Protein AF-A0A183IV86-F1 (afdb_monomer_lite)

Radius of gyration: 18.19 Å; chains: 1; bounding box: 65×32×32 Å

Sequence (117 aa):
MEEVFSTLQLSFAEAQTLAQDWECWKEPLIEEYSIAAQVWKLSSSDMCELARNSVLQSGFPSSMKVHWLGPNYVEEGVCGNDMSRTNLPNVRVSYRYETLIDEYCMIFRTLMKKSWP

Organism: NCBI:txid241478

Foldseek 3Di:
DLCQQVVLVVCPVCVVPCPPDCPQVPPVVSVVLVVVCVVVVDDSLRSLVVVLVCLVPDPDDPVVNCVQANPQCVDAQLSNGDCVRSVHDSVNSNVVRVVVVVVVVVVVVVVVVVPDD

Structure (mmCIF, N/CA/C/O backbone):
data_AF-A0A183IV86-F1
#
_entry.id   AF-A0A183IV86-F1
#
loop_
_atom_site.group_PDB
_atom_site.id
_atom_site.type_symbol
_atom_site.label_atom_id
_atom_site.label_alt_id
_atom_site.label_comp_id
_atom_site.label_asym_id
_atom_site.label_entity_id
_atom_site.label_seq_id
_atom_site.pdbx_PDB_ins_code
_atom_site.Cartn_x
_atom_site.Cartn_y
_atom_site.Cartn_z
_atom_site.occupancy
_atom_site.B_iso_or_equiv
_atom_site.auth_seq_id
_atom_site.auth_comp_id
_atom_site.auth_asym_id
_atom_site.auth_atom_id
_atom_site.pdbx_PDB_model_num
ATOM 1 N N . MET A 1 1 ? 12.641 -1.885 -11.392 1.00 46.84 1 MET A N 1
ATOM 2 C CA . MET A 1 1 ? 11.381 -2.042 -10.614 1.00 46.84 1 MET A CA 1
ATOM 3 C C . MET A 1 1 ? 11.113 -3.497 -10.256 1.00 46.84 1 MET A C 1
ATOM 5 O O . MET A 1 1 ? 10.957 -3.755 -9.077 1.00 46.84 1 MET A O 1
ATOM 9 N N . GLU A 1 2 ? 11.149 -4.445 -11.202 1.00 38.75 2 GLU A N 1
ATOM 10 C CA . GLU A 1 2 ? 11.251 -5.883 -10.859 1.00 38.75 2 GLU A CA 1
ATOM 11 C C . GLU A 1 2 ? 12.451 -6.154 -9.942 1.00 38.75 2 GLU A C 1
ATOM 13 O O . GLU A 1 2 ? 12.303 -6.814 -8.920 1.00 38.75 2 GLU A O 1
ATOM 18 N N . GLU A 1 3 ? 13.595 -5.519 -10.218 1.00 41.44 3 GLU A N 1
ATOM 19 C CA . GLU A 1 3 ? 14.742 -5.520 -9.306 1.00 41.44 3 GLU A CA 1
ATOM 20 C C . GLU A 1 3 ? 14.456 -4.802 -7.983 1.00 41.44 3 GLU A C 1
ATOM 22 O O . GLU A 1 3 ? 14.893 -5.276 -6.958 1.00 41.44 3 GLU A O 1
ATOM 27 N N . VAL A 1 4 ? 13.637 -3.747 -7.921 1.00 52.00 4 VAL A N 1
ATOM 28 C CA . VAL A 1 4 ? 13.272 -3.110 -6.635 1.00 52.00 4 VAL A CA 1
ATOM 29 C C . VAL A 1 4 ? 12.439 -4.069 -5.778 1.00 52.00 4 VAL A C 1
ATOM 31 O O . VAL A 1 4 ? 12.695 -4.204 -4.586 1.00 52.00 4 VAL A O 1
ATOM 34 N N . PHE A 1 5 ? 11.491 -4.791 -6.383 1.00 50.50 5 PHE A N 1
ATOM 35 C CA . PHE A 1 5 ? 10.693 -5.808 -5.695 1.00 50.50 5 PHE A CA 1
ATOM 36 C C . PHE A 1 5 ? 11.530 -7.032 -5.281 1.00 50.50 5 PHE A C 1
ATOM 38 O O . PHE A 1 5 ? 11.333 -7.536 -4.178 1.00 50.50 5 PHE A O 1
ATOM 45 N N . SER A 1 6 ? 12.497 -7.469 -6.101 1.00 43.56 6 SER A N 1
ATOM 46 C CA . SER A 1 6 ? 13.368 -8.613 -5.777 1.00 43.56 6 SER A CA 1
ATOM 47 C C . SER A 1 6 ? 14.517 -8.261 -4.814 1.00 43.56 6 SER A C 1
ATOM 49 O O . SER A 1 6 ? 14.828 -9.024 -3.902 1.00 43.56 6 SER A O 1
ATOM 51 N N . THR A 1 7 ? 15.110 -7.072 -4.945 1.00 46.81 7 THR A N 1
ATOM 52 C CA . THR A 1 7 ? 16.243 -6.589 -4.139 1.00 46.81 7 THR A CA 1
ATOM 53 C C . THR A 1 7 ? 15.778 -6.154 -2.750 1.00 46.81 7 THR A C 1
ATOM 55 O O . THR A 1 7 ? 16.440 -6.485 -1.771 1.00 46.81 7 THR A O 1
ATOM 58 N N . LEU A 1 8 ? 14.582 -5.557 -2.611 1.00 49.53 8 LEU A N 1
ATOM 59 C CA . LEU A 1 8 ? 13.977 -5.303 -1.290 1.00 49.53 8 LEU A CA 1
ATOM 60 C C . LEU A 1 8 ? 13.656 -6.597 -0.515 1.00 49.53 8 LEU A C 1
ATOM 62 O O . LEU A 1 8 ? 13.533 -6.550 0.710 1.00 49.53 8 LEU A O 1
ATOM 66 N N . GLN A 1 9 ? 13.533 -7.747 -1.193 1.00 47.31 9 GLN A N 1
ATOM 67 C CA . GLN A 1 9 ? 13.382 -9.058 -0.549 1.00 47.31 9 GLN A CA 1
ATOM 68 C C . GLN A 1 9 ? 14.719 -9.720 -0.180 1.00 47.31 9 GLN A C 1
ATOM 70 O O . GLN A 1 9 ? 14.757 -10.468 0.795 1.00 47.31 9 GLN A O 1
ATOM 75 N N . LEU A 1 10 ? 15.807 -9.449 -0.908 1.00 43.09 10 LEU A N 1
ATOM 76 C CA . LEU A 1 10 ? 17.119 -10.065 -0.658 1.00 43.09 10 LEU A CA 1
ATOM 77 C C . LEU A 1 10 ? 17.994 -9.285 0.339 1.00 43.09 10 LE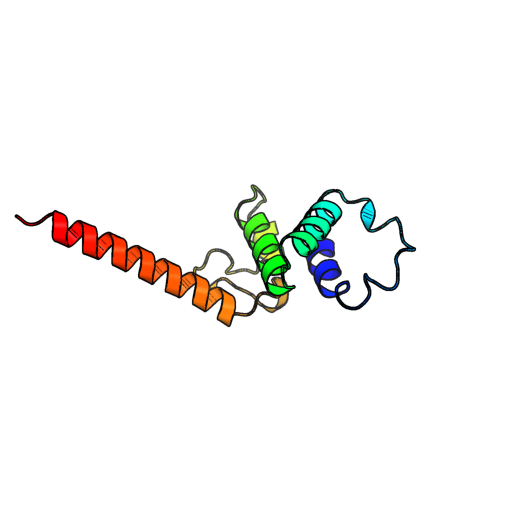U A C 1
ATOM 79 O O . LEU A 1 10 ? 18.826 -9.884 1.012 1.00 43.09 10 LEU A O 1
ATOM 83 N N . SER A 1 11 ? 17.792 -7.978 0.529 1.00 46.72 11 SER A N 1
ATOM 84 C CA . SER A 1 11 ? 18.791 -7.133 1.202 1.00 46.72 11 SER A CA 1
ATOM 85 C C . SER A 1 11 ? 18.404 -6.565 2.575 1.00 46.72 11 SER A C 1
ATOM 87 O O . SER A 1 11 ? 18.855 -5.476 2.912 1.00 46.72 11 SER A O 1
ATOM 89 N N . PHE A 1 12 ? 17.610 -7.243 3.411 1.00 43.97 12 PHE A N 1
ATOM 90 C CA . PHE A 1 12 ? 17.468 -6.804 4.820 1.00 43.97 12 PHE A CA 1
ATOM 91 C C . PHE A 1 12 ? 18.283 -7.632 5.820 1.00 43.97 12 PHE A C 1
ATOM 93 O O . PHE A 1 12 ? 18.647 -7.110 6.870 1.00 43.97 12 PHE A O 1
ATOM 100 N N . ALA A 1 13 ? 18.642 -8.876 5.487 1.00 40.12 13 ALA A N 1
ATOM 101 C CA . ALA A 1 13 ? 19.550 -9.679 6.312 1.00 40.12 13 ALA A CA 1
ATOM 102 C C . ALA A 1 13 ? 21.037 -9.445 5.974 1.00 40.12 13 ALA A C 1
ATOM 104 O O . ALA A 1 13 ? 21.885 -9.599 6.846 1.00 40.12 13 ALA A O 1
ATOM 105 N N . GLU A 1 14 ? 21.358 -9.031 4.741 1.00 39.62 14 GLU A N 1
ATOM 106 C CA . GLU A 1 14 ? 22.746 -8.951 4.248 1.00 39.62 14 GLU A CA 1
ATOM 107 C C . GLU A 1 14 ? 23.260 -7.514 4.023 1.00 39.62 14 GLU A C 1
ATOM 109 O O . GLU A 1 14 ? 24.470 -7.296 3.937 1.00 39.62 14 GLU A O 1
ATOM 114 N N . ALA A 1 15 ? 22.386 -6.496 4.003 1.00 44.78 15 ALA A N 1
ATOM 115 C CA . ALA A 1 15 ? 22.789 -5.113 3.697 1.00 44.78 15 ALA A CA 1
ATOM 116 C C . ALA A 1 15 ? 23.649 -4.432 4.776 1.00 44.78 15 ALA A C 1
ATOM 118 O O . ALA A 1 15 ? 24.228 -3.380 4.520 1.00 44.78 15 ALA A O 1
ATOM 119 N N . GLN A 1 16 ? 23.781 -5.019 5.969 1.00 46.22 16 GLN A N 1
ATOM 120 C CA . GLN A 1 16 ? 24.751 -4.543 6.962 1.00 46.22 16 GLN A CA 1
ATOM 121 C C . GLN A 1 16 ? 26.153 -5.141 6.767 1.00 46.22 16 GLN A C 1
ATOM 123 O O . GLN A 1 16 ? 27.107 -4.624 7.343 1.00 46.22 16 GLN A O 1
ATOM 128 N N . THR A 1 17 ? 26.307 -6.201 5.967 1.00 42.41 17 THR A N 1
ATOM 129 C CA . THR A 1 17 ? 27.569 -6.958 5.869 1.00 42.41 17 THR A CA 1
ATOM 130 C C . THR A 1 17 ? 28.305 -6.761 4.540 1.00 42.41 17 THR A C 1
ATOM 132 O O . THR A 1 17 ? 29.498 -7.041 4.473 1.00 42.41 17 THR A O 1
ATOM 135 N N . LEU A 1 18 ? 27.653 -6.221 3.504 1.00 43.03 18 LEU A N 1
ATOM 136 C CA . LEU A 1 18 ? 28.244 -6.019 2.172 1.00 43.03 18 LEU A CA 1
ATOM 137 C C . LEU A 1 18 ? 28.157 -4.560 1.697 1.00 43.03 18 LEU A C 1
ATOM 139 O O . LEU A 1 18 ? 27.623 -4.252 0.637 1.00 43.03 18 LEU A O 1
ATOM 143 N N . ALA A 1 19 ? 28.759 -3.644 2.454 1.00 46.50 19 ALA A N 1
ATOM 144 C CA . ALA A 1 19 ? 28.954 -2.249 2.044 1.00 46.50 19 ALA A CA 1
ATOM 145 C C . ALA A 1 19 ? 29.995 -2.058 0.906 1.00 46.50 19 ALA A C 1
ATOM 147 O O . ALA A 1 19 ? 30.585 -0.986 0.798 1.00 46.50 19 ALA A O 1
ATOM 148 N N . GLN A 1 20 ? 30.258 -3.078 0.076 1.00 42.78 20 GLN A N 1
ATOM 149 C CA . GLN A 1 20 ? 31.354 -3.076 -0.906 1.00 42.78 20 GLN A CA 1
ATOM 150 C C . GLN A 1 20 ? 30.891 -2.983 -2.376 1.00 42.78 20 GLN A C 1
ATOM 152 O O . GLN A 1 20 ? 31.726 -2.726 -3.240 1.00 42.78 20 GLN A O 1
ATOM 157 N N . ASP A 1 21 ? 29.590 -3.093 -2.675 1.00 41.53 21 ASP A N 1
ATOM 158 C CA . ASP A 1 21 ? 29.083 -3.004 -4.054 1.00 41.53 21 ASP A CA 1
ATOM 159 C C . ASP A 1 21 ? 28.339 -1.682 -4.309 1.00 41.53 21 ASP A C 1
ATOM 161 O O . ASP A 1 21 ? 27.137 -1.530 -4.098 1.00 41.53 21 ASP A O 1
ATOM 165 N N . TRP A 1 22 ? 29.093 -0.693 -4.795 1.00 42.88 22 TRP A N 1
ATOM 166 C CA . TRP A 1 22 ? 28.651 0.659 -5.172 1.00 42.88 22 TRP A CA 1
ATOM 167 C C . TRP A 1 22 ? 27.693 0.717 -6.380 1.00 42.88 22 TRP A C 1
ATOM 169 O O . TRP A 1 22 ? 27.246 1.798 -6.754 1.00 42.88 22 TRP A O 1
ATOM 179 N N . GLU A 1 23 ? 27.387 -0.415 -7.020 1.00 51.19 23 GLU A N 1
ATOM 180 C CA . GLU A 1 23 ? 26.503 -0.473 -8.193 1.00 51.19 23 GLU A CA 1
ATOM 181 C C . GLU A 1 23 ? 25.015 -0.538 -7.821 1.00 51.19 23 GLU A C 1
ATOM 183 O O . GLU A 1 23 ? 24.201 0.038 -8.536 1.00 51.19 23 GLU A O 1
ATOM 188 N N . CYS A 1 24 ? 24.669 -1.107 -6.658 1.00 45.06 24 CYS A N 1
ATOM 189 C CA . CYS A 1 24 ? 23.300 -1.108 -6.114 1.00 45.06 24 CYS A CA 1
ATOM 190 C C . CYS A 1 24 ? 22.821 0.309 -5.723 1.00 45.06 24 CYS A C 1
ATOM 192 O O . CYS A 1 24 ? 21.648 0.647 -5.853 1.00 45.06 24 CYS A O 1
ATOM 194 N N . TRP A 1 25 ? 23.752 1.182 -5.326 1.00 44.66 25 TRP A N 1
ATOM 195 C CA . TRP A 1 25 ? 23.493 2.567 -4.909 1.00 44.66 25 TRP A CA 1
ATOM 196 C C . TRP A 1 25 ? 23.368 3.562 -6.077 1.00 44.66 25 TRP A C 1
ATOM 198 O O . TRP A 1 25 ? 23.226 4.759 -5.850 1.00 44.66 25 TRP A O 1
ATOM 208 N N . LYS A 1 26 ? 23.447 3.104 -7.335 1.00 51.34 26 LYS A N 1
ATOM 209 C CA . LYS A 1 26 ? 23.355 3.984 -8.517 1.00 51.34 26 LYS A CA 1
ATOM 210 C C . LYS A 1 26 ? 21.929 4.280 -8.961 1.00 51.34 26 LYS A C 1
ATOM 212 O O . LYS A 1 26 ? 21.734 5.156 -9.803 1.00 51.34 26 LYS A O 1
ATOM 217 N N . GLU A 1 27 ? 20.942 3.568 -8.431 1.00 67.69 27 GLU A N 1
ATOM 218 C CA . GLU A 1 27 ? 19.543 3.850 -8.722 1.00 67.69 27 GLU A CA 1
ATOM 219 C C . GLU A 1 27 ? 18.987 4.807 -7.659 1.00 67.69 27 GLU A C 1
ATOM 221 O O . GLU A 1 27 ? 18.757 4.377 -6.527 1.00 67.69 27 GLU A O 1
ATOM 226 N N . PRO A 1 28 ? 18.732 6.090 -7.991 1.00 70.25 28 PRO A N 1
ATOM 227 C CA . PRO A 1 28 ? 18.331 7.099 -7.002 1.00 70.25 28 PRO A CA 1
ATOM 228 C C . PRO A 1 28 ? 17.061 6.705 -6.231 1.00 70.25 28 PRO A C 1
ATOM 230 O O . PRO A 1 28 ? 16.909 7.020 -5.057 1.00 70.25 28 PRO A O 1
ATOM 233 N N . LEU A 1 29 ? 16.176 5.930 -6.864 1.00 69.38 29 LEU A N 1
ATOM 234 C CA . LEU A 1 29 ? 14.980 5.378 -6.228 1.00 69.38 29 LEU A CA 1
ATOM 235 C C . LEU A 1 29 ? 15.300 4.363 -5.120 1.00 69.38 29 LEU A C 1
ATOM 237 O O . LEU A 1 29 ? 14.620 4.343 -4.101 1.00 69.38 29 LEU A O 1
ATOM 241 N N . ILE A 1 30 ? 16.314 3.513 -5.286 1.00 75.75 30 ILE A N 1
ATOM 242 C CA . ILE A 1 30 ? 16.675 2.516 -4.267 1.00 75.75 30 ILE A CA 1
ATOM 243 C C . ILE A 1 30 ? 17.296 3.207 -3.046 1.00 75.75 30 ILE A C 1
ATOM 245 O O . ILE A 1 30 ? 17.012 2.825 -1.907 1.00 75.75 30 ILE A O 1
ATOM 249 N N . GLU A 1 31 ? 18.086 4.257 -3.270 1.00 78.69 31 GLU A N 1
ATOM 250 C CA . GLU A 1 31 ? 18.686 5.066 -2.207 1.00 78.69 31 GLU A CA 1
ATOM 251 C C . GLU A 1 31 ? 17.616 5.755 -1.343 1.00 78.69 31 GLU A C 1
ATOM 253 O O . GLU A 1 31 ? 17.623 5.610 -0.118 1.00 78.69 31 GLU A O 1
ATOM 258 N N . GLU A 1 32 ? 16.643 6.426 -1.966 1.00 78.56 32 GLU A N 1
ATOM 259 C CA . GLU A 1 32 ? 15.555 7.111 -1.256 1.00 78.56 32 GLU A CA 1
ATOM 260 C C . GLU A 1 32 ? 14.744 6.148 -0.377 1.00 78.56 32 GLU A C 1
ATOM 262 O O . GLU A 1 32 ? 14.478 6.436 0.794 1.00 78.56 32 GLU A O 1
ATOM 267 N N . TYR A 1 33 ? 14.393 4.975 -0.914 1.00 76.88 33 TYR A N 1
ATOM 268 C CA . TYR A 1 33 ? 13.654 3.945 -0.180 1.00 76.88 33 TYR A CA 1
ATOM 269 C C . TYR A 1 33 ? 14.483 3.360 0.972 1.00 76.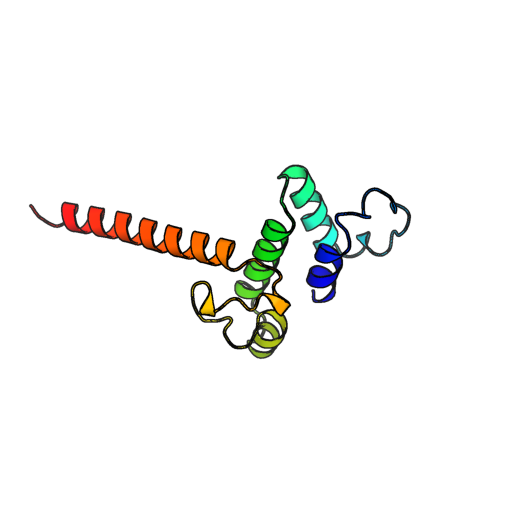88 33 TYR A C 1
ATOM 271 O O . TYR A 1 33 ? 13.944 3.097 2.049 1.00 76.88 33 TYR A O 1
ATOM 279 N N . SER A 1 34 ? 15.795 3.208 0.791 1.00 76.75 34 SER A N 1
ATOM 280 C CA . SER A 1 34 ? 16.698 2.713 1.836 1.00 76.75 34 SER A CA 1
ATOM 281 C C . SER A 1 34 ? 16.825 3.701 2.999 1.00 76.75 34 SER A C 1
ATOM 283 O O . SER A 1 34 ? 16.731 3.304 4.163 1.00 76.75 34 SER A O 1
ATOM 285 N N . ILE A 1 35 ? 16.958 4.998 2.703 1.00 81.75 35 ILE A N 1
ATOM 286 C CA . ILE A 1 35 ? 16.989 6.061 3.719 1.00 81.75 35 ILE A CA 1
ATOM 287 C C . ILE A 1 35 ? 15.645 6.129 4.453 1.00 81.75 35 ILE A C 1
ATOM 289 O O . ILE A 1 35 ? 15.609 6.133 5.685 1.00 81.75 35 ILE A O 1
ATOM 293 N N . ALA A 1 36 ? 14.532 6.125 3.716 1.00 79.81 36 ALA A N 1
ATOM 294 C CA . ALA A 1 36 ? 13.182 6.128 4.275 1.00 79.81 36 ALA A CA 1
ATOM 295 C C . ALA A 1 36 ? 12.951 4.953 5.237 1.00 79.81 36 ALA A C 1
ATOM 297 O O . ALA A 1 36 ? 12.434 5.142 6.342 1.00 79.81 36 ALA A O 1
ATOM 298 N N . ALA A 1 37 ? 13.379 3.749 4.850 1.00 84.06 37 ALA A N 1
ATOM 299 C CA . ALA A 1 37 ? 13.238 2.562 5.680 1.00 84.06 37 ALA A CA 1
ATOM 300 C C . ALA A 1 37 ? 13.994 2.688 7.005 1.00 84.06 37 ALA A C 1
ATOM 302 O O . ALA A 1 37 ? 13.454 2.341 8.057 1.00 84.06 37 ALA A O 1
ATOM 303 N N . GLN A 1 38 ? 15.213 3.229 6.974 1.00 80.50 38 GLN A N 1
ATOM 304 C CA . GLN A 1 38 ? 16.031 3.427 8.171 1.00 80.50 38 GLN A CA 1
ATOM 305 C C . GLN A 1 38 ? 15.456 4.508 9.089 1.00 80.50 38 GLN A C 1
ATOM 307 O O . GLN A 1 38 ? 15.351 4.304 10.300 1.00 80.50 38 GLN A O 1
ATOM 312 N N . VAL A 1 39 ? 15.049 5.644 8.521 1.00 88.69 39 VAL A N 1
ATOM 313 C CA . VAL A 1 39 ? 14.540 6.792 9.281 1.00 88.69 39 VAL A CA 1
ATOM 314 C C . VAL A 1 39 ? 13.195 6.472 9.936 1.00 88.69 39 VAL A C 1
ATOM 316 O O . VAL A 1 39 ? 12.998 6.775 11.114 1.00 88.69 39 VAL A O 1
ATOM 319 N N . TRP A 1 40 ? 12.280 5.829 9.206 1.00 85.62 40 TRP A N 1
ATOM 320 C CA . TRP A 1 40 ? 10.927 5.526 9.690 1.00 85.62 40 TRP A CA 1
ATOM 321 C C . TRP A 1 40 ? 10.760 4.114 10.248 1.00 85.62 40 TRP A C 1
ATOM 323 O O . TRP A 1 40 ? 9.660 3.757 10.665 1.00 85.62 40 TRP A O 1
ATOM 333 N N . LYS A 1 41 ? 11.846 3.333 10.319 1.00 86.88 41 LYS A N 1
ATOM 334 C CA . LYS A 1 41 ? 11.854 1.949 10.820 1.00 86.88 41 LYS A CA 1
ATOM 335 C C . LYS A 1 41 ? 10.828 1.073 10.096 1.00 86.88 41 LYS A C 1
ATOM 337 O O . LYS A 1 41 ? 10.085 0.321 10.727 1.00 86.88 41 LYS A O 1
ATOM 342 N N . LEU A 1 42 ? 10.773 1.207 8.773 1.00 82.94 42 LEU A N 1
ATOM 343 C CA . LEU A 1 42 ? 9.832 0.469 7.938 1.00 82.94 42 LEU A CA 1
ATOM 344 C C . LEU A 1 42 ? 10.241 -1.003 7.860 1.00 82.94 42 LEU A C 1
ATOM 346 O O . LEU A 1 42 ? 11.409 -1.334 7.658 1.00 82.94 42 LEU A O 1
ATOM 350 N N . SER A 1 43 ? 9.262 -1.888 8.000 1.00 86.81 43 SER A N 1
ATOM 351 C CA . SER A 1 43 ? 9.426 -3.317 7.759 1.00 86.81 43 SER A CA 1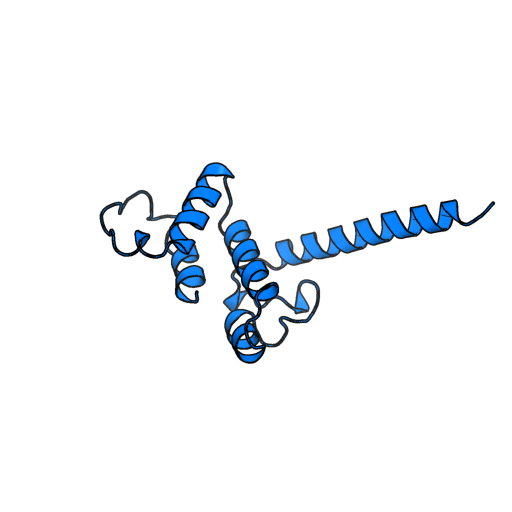
ATOM 352 C C . SER A 1 43 ? 9.420 -3.638 6.262 1.00 86.81 43 SER A C 1
ATOM 354 O O . SER A 1 43 ? 8.971 -2.847 5.432 1.00 86.81 43 SER A O 1
ATOM 356 N N . SER A 1 44 ? 9.832 -4.853 5.901 1.00 81.38 44 SER A N 1
ATOM 357 C CA . SER A 1 44 ? 9.748 -5.341 4.517 1.00 81.38 44 SER A CA 1
ATOM 358 C C . SER A 1 44 ? 8.320 -5.296 3.959 1.00 81.38 44 SER A C 1
ATOM 360 O O . SER A 1 44 ? 8.120 -4.946 2.799 1.00 81.38 44 SER A O 1
ATOM 362 N N . SER A 1 45 ? 7.312 -5.573 4.793 1.00 87.94 45 SER A N 1
ATOM 363 C CA . SER A 1 45 ? 5.899 -5.473 4.407 1.00 87.94 45 SER A CA 1
ATOM 364 C C . SER A 1 45 ? 5.452 -4.029 4.167 1.00 87.94 45 SER A C 1
ATOM 366 O O . SER A 1 45 ? 4.602 -3.798 3.307 1.00 87.94 45 SER A O 1
ATOM 368 N N . ASP A 1 46 ? 6.008 -3.060 4.901 1.00 89.19 46 ASP A N 1
ATOM 369 C CA . ASP A 1 46 ? 5.746 -1.631 4.682 1.00 89.19 46 ASP A CA 1
ATOM 370 C C . ASP A 1 46 ? 6.347 -1.175 3.350 1.00 89.19 46 ASP A C 1
ATOM 372 O O . ASP A 1 46 ? 5.673 -0.520 2.556 1.00 89.19 46 ASP A O 1
ATOM 376 N N . MET A 1 47 ? 7.576 -1.606 3.063 1.00 87.06 47 MET A N 1
ATOM 377 C CA . MET A 1 47 ? 8.264 -1.310 1.805 1.00 87.06 47 MET A CA 1
ATOM 378 C C . MET A 1 47 ? 7.542 -1.910 0.593 1.00 87.06 47 MET A C 1
ATOM 380 O O . MET A 1 47 ? 7.359 -1.227 -0.413 1.00 87.06 47 MET A O 1
ATOM 384 N N . CYS A 1 48 ? 7.064 -3.152 0.702 1.00 88.56 48 CYS A N 1
ATOM 385 C CA . CYS A 1 48 ? 6.288 -3.807 -0.355 1.00 88.56 48 CYS A CA 1
ATOM 386 C C . CYS A 1 48 ? 4.947 -3.099 -0.613 1.00 88.56 48 CYS A C 1
ATOM 388 O O . CYS A 1 48 ? 4.543 -2.932 -1.764 1.00 88.56 48 CYS A O 1
ATOM 390 N N . GLU A 1 49 ? 4.263 -2.634 0.438 1.00 91.00 49 GLU A N 1
ATOM 391 C CA . GLU A 1 49 ? 3.032 -1.843 0.291 1.00 91.00 49 GLU A CA 1
ATOM 392 C C . GLU A 1 49 ? 3.296 -0.498 -0.385 1.00 91.00 49 GLU A C 1
ATOM 394 O O . GLU A 1 49 ? 2.557 -0.124 -1.297 1.00 91.00 49 GLU A O 1
ATOM 399 N N . LEU A 1 50 ? 4.354 0.210 0.019 1.00 88.81 50 LEU A N 1
ATOM 400 C CA . LEU A 1 50 ? 4.749 1.474 -0.605 1.00 88.81 50 LEU A CA 1
ATOM 401 C C . LEU A 1 50 ? 5.060 1.282 -2.090 1.00 88.81 50 LEU A C 1
ATOM 403 O O . LEU A 1 50 ? 4.530 2.012 -2.927 1.00 88.81 50 LEU A O 1
ATOM 407 N N . ALA A 1 51 ? 5.849 0.265 -2.434 1.00 88.19 51 ALA A N 1
ATOM 408 C CA . ALA A 1 51 ? 6.179 -0.046 -3.820 1.00 88.19 51 ALA A CA 1
ATOM 409 C C . ALA A 1 51 ? 4.926 -0.412 -4.642 1.00 88.19 51 ALA A C 1
ATOM 411 O O . ALA A 1 51 ? 4.731 0.117 -5.740 1.00 88.19 51 ALA A O 1
ATOM 412 N N . ARG A 1 52 ? 4.022 -1.240 -4.095 1.00 90.31 52 ARG A N 1
ATOM 413 C CA . 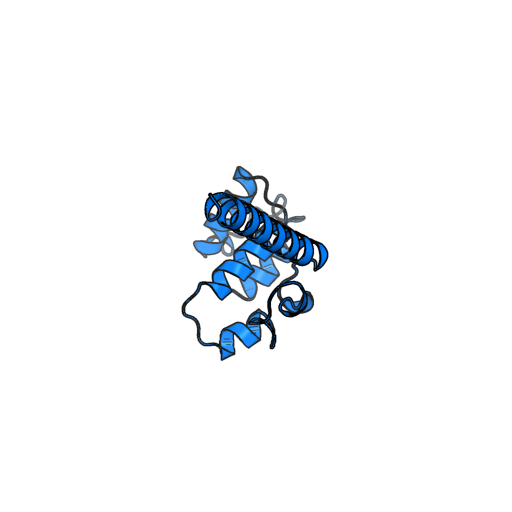ARG A 1 52 ? 2.730 -1.571 -4.726 1.00 90.31 52 ARG A CA 1
ATOM 414 C C . ARG A 1 52 ? 1.900 -0.316 -5.001 1.00 90.31 52 ARG A C 1
ATOM 416 O O . ARG A 1 52 ? 1.388 -0.147 -6.107 1.00 90.31 52 ARG A O 1
ATOM 423 N N . ASN A 1 53 ? 1.775 0.570 -4.017 1.00 91.25 53 ASN A N 1
ATOM 424 C CA . ASN A 1 53 ? 0.981 1.791 -4.143 1.00 91.25 53 ASN A CA 1
ATOM 425 C C . ASN A 1 53 ? 1.590 2.773 -5.151 1.00 91.25 53 ASN A C 1
ATOM 427 O O . ASN A 1 53 ? 0.849 3.386 -5.918 1.00 91.25 53 ASN A O 1
ATOM 431 N N . SER A 1 54 ? 2.919 2.855 -5.228 1.00 90.12 54 SER A N 1
ATOM 432 C CA . SER A 1 54 ? 3.619 3.638 -6.251 1.00 90.12 54 SER A CA 1
ATOM 433 C C . SER A 1 54 ? 3.288 3.155 -7.666 1.00 90.12 54 SER A C 1
ATOM 435 O O . SER A 1 54 ? 2.978 3.964 -8.541 1.00 90.12 54 SER A O 1
ATOM 437 N N . VAL A 1 55 ? 3.256 1.836 -7.899 1.00 88.81 55 VAL A N 1
ATOM 438 C CA . VAL A 1 55 ? 2.825 1.269 -9.190 1.00 88.81 55 VAL A CA 1
ATOM 439 C C . VAL A 1 55 ? 1.357 1.589 -9.473 1.00 88.81 55 VAL A C 1
ATOM 441 O O . VAL A 1 55 ? 1.020 1.975 -10.594 1.00 88.81 55 VAL A O 1
ATOM 444 N N . LEU A 1 56 ? 0.475 1.483 -8.478 1.00 89.19 56 LEU A N 1
ATOM 445 C CA . LEU A 1 56 ? -0.944 1.805 -8.651 1.00 89.19 56 LEU A CA 1
ATOM 446 C C . LEU A 1 56 ? -1.163 3.271 -9.044 1.00 89.19 56 LEU A C 1
ATOM 448 O O . LEU A 1 56 ? -1.884 3.524 -10.011 1.00 89.19 56 LEU A O 1
ATOM 452 N N . GLN A 1 57 ? -0.498 4.205 -8.361 1.00 91.06 57 GLN A N 1
ATOM 453 C CA . GLN A 1 57 ? -0.616 5.653 -8.586 1.00 91.06 57 GLN A CA 1
ATOM 454 C C . GLN A 1 57 ? 0.100 6.144 -9.850 1.00 91.06 57 GLN A C 1
ATOM 456 O O . GLN A 1 57 ? -0.212 7.217 -10.363 1.00 91.06 57 GLN A O 1
ATOM 461 N N . SER A 1 58 ? 1.050 5.371 -10.371 1.00 89.38 58 SER A N 1
ATOM 462 C CA . SER A 1 58 ? 1.779 5.723 -11.589 1.00 89.38 58 SER A CA 1
ATOM 463 C C . SER A 1 58 ? 0.883 5.812 -12.835 1.00 89.38 58 SER A C 1
ATOM 465 O O . SER A 1 58 ? -0.190 5.207 -12.916 1.00 89.38 58 SER A O 1
ATOM 467 N N . GLY A 1 59 ? 1.386 6.480 -13.873 1.00 91.12 59 GLY A N 1
ATOM 468 C CA . GLY A 1 59 ? 0.768 6.521 -15.203 1.00 91.12 59 GLY A CA 1
ATOM 469 C C . GLY A 1 59 ? 1.099 5.330 -16.115 1.00 91.12 59 GLY A C 1
ATOM 470 O O . GLY A 1 59 ? 0.912 5.450 -17.324 1.00 91.12 59 GLY A O 1
ATOM 471 N N . PHE A 1 60 ? 1.633 4.212 -15.599 1.00 88.25 60 PHE A N 1
ATOM 472 C CA . PHE A 1 60 ? 2.023 3.084 -16.457 1.00 88.25 60 PHE A CA 1
ATOM 473 C C . PHE A 1 60 ? 0.818 2.416 -17.144 1.00 88.25 60 PHE A C 1
ATOM 475 O O . PHE A 1 60 ? -0.269 2.356 -16.557 1.00 88.25 60 PHE A O 1
ATOM 482 N N . PRO A 1 61 ? 1.003 1.858 -18.358 1.00 92.81 61 PRO A N 1
ATOM 483 C CA . PRO A 1 61 ? -0.042 1.105 -19.042 1.00 92.81 61 PRO A CA 1
ATOM 484 C C . PRO A 1 61 ? -0.551 -0.073 -18.205 1.00 92.81 61 PRO A C 1
ATOM 486 O O . PRO A 1 61 ? 0.220 -0.736 -17.507 1.00 92.81 61 PRO A O 1
ATOM 489 N N . SER A 1 62 ? -1.839 -0.397 -18.336 1.00 91.19 62 SER A N 1
ATOM 490 C CA . SER A 1 62 ? -2.463 -1.500 -17.592 1.00 91.19 62 SER A CA 1
ATOM 491 C C . SER A 1 62 ? -1.771 -2.845 -17.811 1.00 91.19 62 SER A C 1
ATOM 493 O O . SER A 1 62 ? -1.659 -3.613 -16.866 1.00 91.19 62 SER A O 1
ATOM 495 N N . SER A 1 63 ? -1.241 -3.124 -19.007 1.00 91.06 63 SER A N 1
ATOM 496 C CA . SER A 1 63 ? -0.498 -4.365 -19.286 1.00 91.06 63 SER A CA 1
ATOM 497 C C . SER A 1 63 ? 0.719 -4.546 -18.375 1.00 91.06 63 SER A C 1
ATOM 499 O O . SER A 1 63 ? 0.983 -5.645 -17.896 1.00 91.06 63 SER A O 1
ATOM 501 N N . MET A 1 64 ? 1.425 -3.454 -18.087 1.00 88.06 64 MET A N 1
ATOM 502 C CA . MET A 1 64 ? 2.589 -3.440 -17.207 1.00 88.06 64 MET A CA 1
ATOM 503 C C . MET A 1 64 ? 2.177 -3.563 -15.735 1.00 88.06 64 MET A C 1
ATOM 505 O O . MET A 1 64 ? 2.790 -4.316 -14.983 1.00 88.06 64 MET A O 1
ATOM 509 N N . LYS A 1 65 ? 1.081 -2.904 -15.335 1.00 88.31 65 LYS A N 1
ATOM 510 C CA . LYS A 1 65 ? 0.517 -3.053 -13.984 1.00 88.31 65 LYS A CA 1
ATOM 511 C C . LYS A 1 65 ? 0.023 -4.477 -13.723 1.00 88.31 65 LYS A C 1
ATOM 513 O O . LYS A 1 65 ? 0.298 -5.009 -12.657 1.00 88.31 65 LYS A O 1
ATOM 518 N N . VAL A 1 66 ? -0.622 -5.119 -14.700 1.00 91.44 66 VAL A N 1
ATOM 519 C CA . VAL A 1 66 ? -1.019 -6.537 -14.623 1.00 91.44 66 VAL A CA 1
ATOM 520 C C . VAL A 1 66 ? 0.200 -7.435 -14.456 1.00 91.44 66 VAL A C 1
ATOM 522 O O . VAL A 1 66 ? 0.184 -8.357 -13.643 1.00 91.44 66 VAL A O 1
ATOM 525 N N . HIS A 1 67 ? 1.267 -7.162 -15.206 1.00 89.06 67 HIS A N 1
ATOM 526 C CA . HIS A 1 67 ? 2.503 -7.929 -15.105 1.00 89.06 67 HIS A CA 1
ATOM 527 C C . HIS A 1 67 ? 3.151 -7.807 -13.717 1.00 89.06 67 HIS A C 1
ATOM 529 O O . HIS A 1 67 ? 3.565 -8.813 -13.151 1.00 89.06 67 HIS A O 1
ATOM 535 N N . TRP A 1 68 ? 3.178 -6.622 -13.108 1.00 86.25 68 TRP A N 1
ATOM 536 C CA . TRP A 1 68 ? 3.808 -6.443 -11.792 1.00 86.25 68 TRP A CA 1
ATOM 537 C C . TRP A 1 68 ? 2.912 -6.773 -10.597 1.00 86.25 68 TRP A C 1
ATOM 539 O O . TRP A 1 68 ? 3.400 -7.290 -9.601 1.00 86.25 68 TRP A O 1
ATOM 549 N N . LEU A 1 69 ? 1.615 -6.473 -10.662 1.00 88.25 69 LEU A N 1
ATOM 550 C CA . LEU A 1 69 ? 0.696 -6.581 -9.520 1.00 88.25 69 LEU A CA 1
ATOM 551 C C . LEU A 1 69 ? -0.245 -7.785 -9.605 1.00 88.25 69 LEU A C 1
ATOM 553 O O . LEU A 1 69 ? -0.840 -8.167 -8.600 1.00 88.25 69 LEU A O 1
ATOM 557 N N . GLY A 1 70 ? -0.381 -8.375 -10.790 1.00 90.69 70 GLY A N 1
ATOM 558 C CA . GLY A 1 70 ? -1.310 -9.459 -11.075 1.00 90.69 70 GLY A CA 1
ATOM 559 C C . GLY A 1 70 ? -2.557 -9.001 -11.844 1.00 90.69 70 GLY A C 1
ATOM 560 O O . GLY A 1 70 ? -2.859 -7.809 -11.931 1.00 90.69 70 GLY A O 1
ATOM 561 N N . PRO A 1 71 ? -3.307 -9.953 -12.424 1.00 91.94 71 PRO A N 1
ATOM 562 C CA . PRO A 1 71 ? -4.455 -9.670 -13.290 1.00 91.94 71 PRO A CA 1
ATOM 563 C C . PRO A 1 71 ? -5.600 -8.946 -12.576 1.00 91.94 71 PRO A C 1
ATOM 565 O O . PRO A 1 71 ? -6.303 -8.161 -13.204 1.00 91.94 71 PRO A O 1
ATOM 568 N N . ASN A 1 72 ? -5.744 -9.152 -11.266 1.00 93.50 72 ASN A N 1
ATOM 569 C CA . ASN A 1 72 ? -6.846 -8.607 -10.474 1.00 93.50 72 ASN A CA 1
ATOM 570 C C . ASN A 1 72 ? -6.477 -7.308 -9.739 1.00 93.50 72 ASN A C 1
ATOM 572 O O . ASN A 1 72 ? -7.168 -6.932 -8.805 1.00 93.50 72 ASN A O 1
ATOM 576 N N . TYR A 1 73 ? -5.405 -6.603 -10.124 1.00 91.88 73 TYR A N 1
ATOM 577 C CA . TYR A 1 73 ? -4.892 -5.444 -9.368 1.00 91.88 73 TYR A CA 1
ATOM 578 C C . TYR A 1 73 ? -5.893 -4.284 -9.177 1.00 91.88 73 TYR A C 1
ATOM 580 O O . TYR A 1 73 ? -5.641 -3.394 -8.365 1.00 91.88 73 TYR A O 1
ATOM 588 N N . VAL A 1 74 ? -6.978 -4.268 -9.958 1.00 93.12 74 VAL A N 1
ATOM 589 C CA . VAL A 1 74 ? -8.065 -3.278 -9.901 1.00 93.12 74 VAL A CA 1
ATOM 590 C C . VAL A 1 74 ? -9.069 -3.589 -8.786 1.00 93.12 74 VAL A C 1
ATOM 592 O O . VAL A 1 74 ? -9.749 -2.683 -8.316 1.00 93.12 74 VAL A O 1
ATOM 595 N N . GLU A 1 75 ? -9.155 -4.847 -8.351 1.00 94.62 75 GLU A N 1
ATOM 596 C CA . GLU A 1 75 ? -10.067 -5.264 -7.288 1.00 94.62 75 GLU A CA 1
ATOM 597 C C . GLU A 1 75 ? -9.651 -4.679 -5.933 1.00 94.62 75 GLU A C 1
ATOM 599 O O . GLU A 1 75 ? -8.465 -4.531 -5.620 1.00 94.62 75 GLU A O 1
ATOM 604 N N . GLU A 1 76 ? -10.641 -4.373 -5.098 1.00 91.69 76 GLU A N 1
ATOM 605 C CA . GLU A 1 76 ? -10.396 -3.848 -3.758 1.00 91.69 76 GLU A CA 1
ATOM 606 C C . GLU A 1 76 ? -10.077 -4.960 -2.745 1.00 91.69 76 GLU A C 1
ATOM 608 O O . GLU A 1 76 ? -10.423 -6.137 -2.903 1.00 91.69 76 GLU A O 1
ATOM 613 N N . GLY A 1 77 ? -9.391 -4.572 -1.667 1.00 92.69 77 GLY A N 1
ATOM 614 C CA . GLY A 1 77 ? -9.024 -5.476 -0.583 1.00 92.69 77 GLY A CA 1
ATOM 615 C C . GLY A 1 77 ? -8.106 -6.618 -1.025 1.00 92.69 77 GLY A C 1
ATOM 616 O O . GLY A 1 77 ? -7.235 -6.467 -1.883 1.00 92.69 77 GLY A O 1
ATOM 617 N N . VAL A 1 78 ? -8.273 -7.776 -0.386 1.00 94.00 78 VAL A N 1
ATOM 618 C CA . VAL A 1 78 ? -7.405 -8.950 -0.576 1.00 94.00 78 VAL A CA 1
ATOM 619 C C . VAL A 1 78 ? -7.522 -9.539 -1.986 1.00 94.00 78 VAL A C 1
ATOM 621 O O . VAL A 1 78 ? -6.548 -10.079 -2.504 1.00 94.00 78 VAL A O 1
ATOM 624 N N . CYS A 1 79 ? -8.683 -9.402 -2.632 1.00 93.31 79 CYS A N 1
ATOM 625 C CA . CYS A 1 79 ? -8.938 -9.950 -3.966 1.00 93.31 79 CYS A CA 1
ATOM 626 C C . CYS A 1 79 ? -8.021 -9.347 -5.042 1.00 93.31 79 CYS A C 1
ATOM 628 O O . CYS A 1 79 ? -7.671 -10.035 -6.003 1.00 93.31 79 CYS A O 1
ATOM 630 N N . GLY A 1 80 ? -7.595 -8.092 -4.858 1.00 92.38 80 GLY A N 1
ATOM 631 C CA . GLY A 1 80 ? -6.665 -7.404 -5.754 1.00 92.38 80 GLY A CA 1
ATOM 632 C C . GLY A 1 80 ? -5.197 -7.483 -5.349 1.00 92.38 80 GLY A C 1
ATOM 633 O O . GLY A 1 80 ? -4.369 -6.711 -5.848 1.00 92.38 80 GLY A O 1
ATOM 634 N N . ASN A 1 81 ? -4.847 -8.376 -4.422 1.00 93.38 81 ASN A N 1
ATOM 635 C CA . ASN A 1 81 ? -3.472 -8.596 -4.001 1.00 93.38 81 ASN A CA 1
ATOM 636 C C . ASN A 1 81 ? -2.993 -10.004 -4.366 1.00 93.38 81 ASN A C 1
ATOM 638 O O . ASN A 1 81 ? -3.405 -10.995 -3.767 1.00 93.38 81 ASN A O 1
ATOM 642 N N . ASP A 1 82 ? -2.057 -10.081 -5.310 1.00 91.25 82 ASP A N 1
ATOM 643 C CA . ASP A 1 82 ? -1.317 -11.306 -5.596 1.00 91.25 82 ASP A CA 1
ATOM 644 C C . ASP A 1 82 ? -0.032 -11.342 -4.754 1.00 91.25 82 ASP A C 1
ATOM 646 O O . ASP A 1 82 ? 0.987 -10.753 -5.125 1.00 91.25 82 ASP A O 1
ATOM 650 N N . MET A 1 83 ? -0.075 -12.045 -3.615 1.00 88.50 83 MET A N 1
ATOM 651 C CA . MET A 1 83 ? 1.066 -12.154 -2.690 1.00 88.50 83 MET A CA 1
ATOM 652 C C . MET A 1 83 ? 2.341 -12.676 -3.363 1.00 88.50 83 MET A C 1
ATOM 654 O O . MET A 1 83 ? 3.433 -12.320 -2.928 1.00 88.50 83 MET A O 1
ATOM 658 N N . SER A 1 84 ? 2.220 -13.497 -4.413 1.00 86.56 84 SER A N 1
ATOM 659 C CA . SER A 1 84 ? 3.379 -14.056 -5.119 1.00 86.56 84 SER A CA 1
ATOM 660 C C . SER A 1 84 ? 4.167 -13.003 -5.900 1.00 86.56 84 SER A C 1
ATOM 662 O O . SER A 1 84 ? 5.351 -13.197 -6.164 1.00 86.56 84 SER A O 1
ATOM 664 N N . ARG A 1 85 ? 3.522 -11.879 -6.237 1.00 84.75 85 ARG A N 1
ATOM 665 C CA . ARG A 1 85 ? 4.120 -10.771 -6.989 1.00 84.75 85 ARG A CA 1
ATOM 666 C C . ARG A 1 85 ? 4.419 -9.563 -6.115 1.00 84.75 85 ARG A C 1
ATOM 668 O O . ARG A 1 85 ? 5.453 -8.928 -6.274 1.00 84.75 85 ARG A O 1
ATOM 675 N N . THR A 1 86 ? 3.514 -9.234 -5.195 1.00 85.38 86 THR A N 1
ATOM 676 C CA . THR A 1 86 ? 3.616 -8.019 -4.375 1.00 85.38 86 THR A CA 1
ATOM 677 C C . THR A 1 86 ? 4.360 -8.239 -3.065 1.00 85.38 86 THR A C 1
ATOM 679 O O . THR A 1 86 ? 4.741 -7.259 -2.430 1.00 85.38 86 THR A O 1
ATOM 682 N N . ASN A 1 87 ? 4.520 -9.494 -2.623 1.00 87.19 87 ASN A N 1
ATOM 683 C CA . ASN A 1 87 ? 5.070 -9.870 -1.316 1.00 87.19 87 ASN A CA 1
ATOM 684 C C . ASN A 1 87 ? 4.375 -9.193 -0.115 1.00 87.19 87 ASN A C 1
ATOM 686 O O . ASN A 1 87 ? 4.908 -9.133 0.994 1.00 87.19 87 ASN A O 1
ATOM 690 N N . LEU A 1 88 ? 3.170 -8.662 -0.321 1.00 88.75 88 LEU A N 1
ATOM 691 C CA . LEU A 1 88 ? 2.407 -7.994 0.717 1.00 88.75 88 LEU A CA 1
ATOM 692 C C . LEU A 1 88 ? 1.449 -9.004 1.357 1.00 88.75 88 LEU A C 1
ATOM 694 O O . LEU A 1 88 ? 0.581 -9.517 0.650 1.00 88.75 88 LEU A O 1
ATOM 698 N N . PRO A 1 89 ? 1.548 -9.295 2.668 1.00 92.31 89 PRO A N 1
ATOM 699 C CA . PRO A 1 89 ? 0.666 -10.264 3.306 1.00 92.31 89 PRO A CA 1
ATOM 700 C C . PRO A 1 89 ? -0.805 -9.854 3.221 1.00 92.31 89 PRO A C 1
ATOM 702 O O . PRO A 1 89 ? -1.164 -8.716 3.534 1.00 92.31 89 PRO A O 1
ATOM 705 N N . ASN A 1 90 ? -1.678 -10.807 2.895 1.00 93.94 90 ASN A N 1
ATOM 706 C CA . ASN A 1 90 ? -3.118 -10.558 2.782 1.00 93.94 90 ASN A CA 1
ATOM 707 C C . ASN A 1 90 ? -3.743 -10.009 4.068 1.00 93.94 90 ASN A C 1
ATOM 709 O O . ASN A 1 90 ? -4.635 -9.175 3.990 1.00 93.94 90 ASN A O 1
ATOM 713 N N . VAL A 1 91 ? -3.245 -10.402 5.245 1.00 95.75 91 VAL A N 1
ATOM 714 C CA . VAL A 1 91 ? -3.713 -9.849 6.530 1.00 95.75 91 VAL A CA 1
ATOM 715 C C . VAL A 1 91 ? -3.522 -8.331 6.583 1.00 95.75 91 VAL A C 1
ATOM 717 O O . VAL A 1 91 ? -4.403 -7.612 7.045 1.00 95.75 91 VAL A O 1
ATOM 720 N N . ARG A 1 92 ? -2.400 -7.828 6.054 1.00 94.69 92 ARG A N 1
ATOM 721 C CA . ARG A 1 92 ? -2.096 -6.394 6.014 1.00 94.69 92 ARG A CA 1
ATOM 722 C C . ARG A 1 92 ? -3.052 -5.654 5.084 1.00 94.69 92 ARG A C 1
ATOM 724 O O . ARG A 1 92 ? -3.581 -4.614 5.457 1.00 94.69 92 ARG A O 1
ATOM 731 N N . VAL A 1 93 ? -3.326 -6.226 3.912 1.00 95.38 93 VAL A N 1
ATOM 732 C CA . VAL A 1 93 ? -4.293 -5.676 2.950 1.00 95.38 93 VAL A CA 1
ATOM 733 C C . VAL A 1 93 ? -5.719 -5.699 3.508 1.00 95.38 93 VAL A C 1
ATOM 735 O O . VAL A 1 93 ? -6.428 -4.704 3.384 1.00 95.38 93 VAL A O 1
ATOM 738 N N . SER A 1 94 ? -6.121 -6.793 4.166 1.00 96.62 94 SER A N 1
ATOM 739 C CA . SER A 1 94 ? -7.434 -6.922 4.815 1.00 96.62 94 SER A CA 1
ATOM 740 C C . SER A 1 94 ? -7.620 -5.845 5.870 1.00 96.62 94 SER A C 1
ATOM 742 O O . SER A 1 94 ? -8.586 -5.097 5.809 1.00 96.62 94 SER A O 1
ATOM 744 N N . TYR A 1 95 ? -6.637 -5.682 6.761 1.00 96.75 95 TYR A N 1
ATOM 745 C CA . TYR A 1 95 ? -6.678 -4.660 7.803 1.00 96.75 95 TYR A CA 1
ATOM 746 C C . TYR A 1 95 ? -6.843 -3.246 7.228 1.00 96.75 95 TYR A C 1
ATOM 748 O O . TYR A 1 95 ? -7.673 -2.474 7.708 1.00 96.75 95 TYR A O 1
ATOM 756 N N . ARG A 1 96 ? -6.086 -2.900 6.175 1.00 96.38 96 ARG A N 1
ATOM 757 C CA . ARG A 1 96 ? -6.208 -1.596 5.496 1.00 96.38 96 ARG A CA 1
ATOM 758 C C . ARG A 1 96 ? -7.602 -1.382 4.919 1.00 96.38 96 ARG A C 1
ATOM 760 O O . ARG A 1 96 ? -8.156 -0.297 5.065 1.00 96.38 96 ARG A O 1
ATOM 767 N N . TYR A 1 97 ? -8.147 -2.405 4.268 1.00 96.56 97 TYR A N 1
ATOM 768 C CA . TYR A 1 97 ? -9.464 -2.339 3.652 1.00 96.56 97 TYR A CA 1
ATOM 769 C C . TYR A 1 97 ? -10.582 -2.239 4.697 1.00 96.56 97 TYR A C 1
ATOM 771 O O . TYR A 1 97 ? -11.422 -1.353 4.604 1.00 96.56 97 TYR A O 1
ATOM 779 N N . GLU A 1 98 ? -10.554 -3.075 5.734 1.00 97.12 98 GLU A N 1
ATOM 780 C CA . GLU A 1 98 ? -11.510 -3.032 6.847 1.00 97.12 98 GLU A CA 1
ATOM 781 C C . GLU A 1 98 ? -11.503 -1.665 7.541 1.00 97.12 98 GLU A C 1
ATOM 783 O O . GLU A 1 98 ? -12.559 -1.060 7.710 1.00 97.12 98 GLU A O 1
ATOM 788 N N . THR A 1 99 ? -10.314 -1.125 7.834 1.00 97.31 99 THR A N 1
ATOM 789 C CA . THR A 1 99 ? -10.166 0.211 8.436 1.00 97.31 99 THR A CA 1
ATOM 790 C C . THR A 1 99 ? -10.787 1.297 7.557 1.00 97.31 99 THR A C 1
ATOM 792 O O . THR A 1 99 ? -11.514 2.152 8.055 1.00 97.31 99 THR A O 1
ATOM 795 N N . LEU A 1 100 ? -10.552 1.253 6.242 1.00 95.56 100 LEU A N 1
ATOM 796 C CA . LEU A 1 100 ? -11.124 2.214 5.297 1.00 95.56 100 LEU A CA 1
ATOM 797 C C . LEU A 1 100 ? -12.659 2.157 5.287 1.00 95.56 100 LEU A C 1
ATOM 799 O O . LEU A 1 100 ? -13.326 3.193 5.318 1.00 95.56 100 LEU A O 1
ATOM 803 N N . ILE A 1 101 ? -13.232 0.953 5.258 1.00 96.62 101 ILE A N 1
ATOM 804 C CA . ILE A 1 101 ? -14.685 0.762 5.310 1.00 96.62 101 ILE A CA 1
ATOM 805 C C . ILE A 1 101 ? -15.254 1.273 6.638 1.00 96.62 101 ILE A C 1
ATOM 807 O O . ILE A 1 101 ? -16.293 1.940 6.635 1.00 96.62 101 ILE A O 1
ATOM 811 N N . ASP A 1 102 ? -14.575 1.026 7.756 1.00 97.00 102 ASP A N 1
ATOM 812 C CA . ASP A 1 102 ? -14.974 1.531 9.070 1.00 97.00 102 ASP A CA 1
ATOM 813 C C . ASP A 1 102 ? -14.945 3.067 9.130 1.00 97.00 102 ASP A C 1
ATOM 815 O O . ASP A 1 102 ? -15.896 3.688 9.621 1.00 97.00 102 ASP A O 1
ATOM 819 N N . GLU A 1 103 ? -13.911 3.699 8.569 1.00 97.12 103 GLU A N 1
ATOM 820 C CA . GLU A 1 103 ? -13.801 5.157 8.451 1.00 97.12 103 GLU A CA 1
ATOM 821 C C . GLU A 1 103 ? -14.934 5.741 7.595 1.00 97.12 103 GLU A C 1
ATOM 823 O O . GLU A 1 103 ? -15.607 6.692 8.018 1.00 97.12 103 GLU A O 1
ATOM 828 N N . TYR A 1 104 ? -15.228 5.137 6.438 1.00 96.25 104 TYR A N 1
ATOM 829 C CA . TYR A 1 104 ? -16.379 5.518 5.617 1.00 96.25 104 TYR A CA 1
ATOM 830 C C . TYR A 1 104 ? -17.691 5.381 6.391 1.00 96.25 104 TYR A C 1
ATOM 832 O O . TYR A 1 104 ? -18.494 6.318 6.421 1.00 96.25 104 TYR A O 1
ATOM 840 N N . CYS A 1 105 ? -17.908 4.252 7.069 1.00 95.62 105 CYS A N 1
ATOM 841 C CA . CYS A 1 105 ? -19.097 4.024 7.886 1.00 95.62 105 CYS A CA 1
ATOM 842 C C . CYS A 1 105 ? -19.249 5.090 8.977 1.00 95.62 105 CYS A C 1
ATOM 844 O O . CYS A 1 105 ? -20.361 5.565 9.227 1.00 95.62 105 CYS A O 1
ATOM 84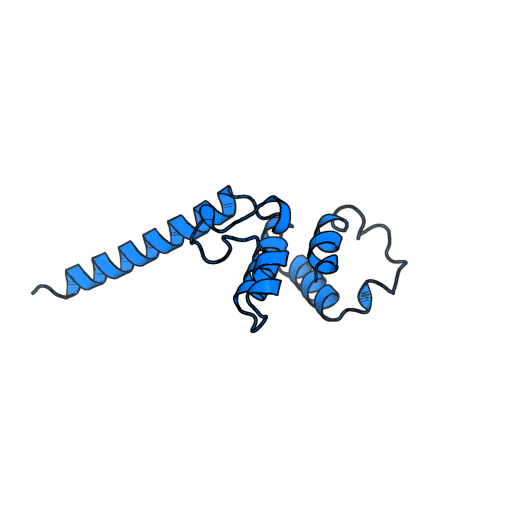6 N N . MET A 1 106 ? -18.153 5.496 9.621 1.00 95.12 106 MET A N 1
ATOM 847 C CA . MET A 1 106 ? -18.152 6.549 10.634 1.00 95.12 106 MET A CA 1
ATOM 848 C C . MET A 1 106 ? -18.566 7.904 10.047 1.00 95.12 106 MET A C 1
ATOM 850 O O . MET A 1 106 ? -19.426 8.587 10.620 1.00 95.12 106 MET A O 1
ATOM 854 N N . ILE A 1 107 ? -18.008 8.279 8.894 1.00 95.31 107 ILE A N 1
ATOM 855 C CA . ILE A 1 107 ? -18.354 9.522 8.194 1.00 95.31 107 ILE A CA 1
ATOM 856 C C . ILE A 1 107 ? -19.834 9.510 7.801 1.00 95.31 107 ILE A C 1
ATOM 858 O O . ILE A 1 107 ? -20.570 10.427 8.171 1.00 95.31 107 ILE A O 1
ATOM 862 N N . PHE A 1 108 ? -20.305 8.455 7.129 1.00 94.56 108 PHE A N 1
ATOM 863 C CA . PHE A 1 108 ? -21.698 8.353 6.691 1.00 94.56 108 PHE A CA 1
ATOM 864 C C . PHE A 1 108 ? -22.677 8.382 7.864 1.00 94.56 108 PHE A C 1
ATOM 866 O O . PHE A 1 108 ? -23.656 9.124 7.821 1.00 94.56 108 PHE A O 1
ATO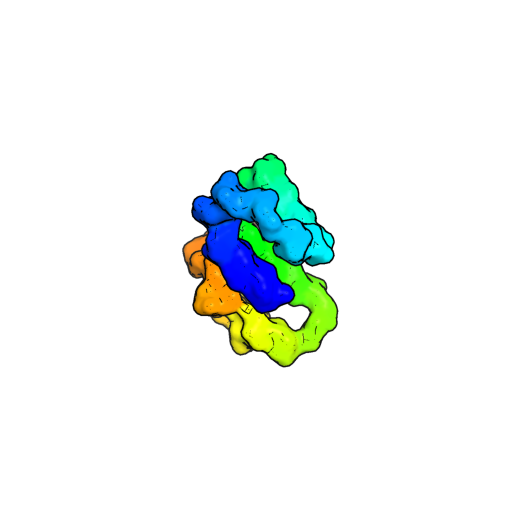M 873 N N . ARG A 1 109 ? -22.404 7.662 8.959 1.00 91.81 109 ARG A N 1
ATOM 874 C CA . ARG A 1 109 ? -23.242 7.723 10.171 1.00 91.81 109 ARG A CA 1
ATOM 875 C C . ARG A 1 109 ? -23.316 9.135 10.746 1.00 91.81 109 ARG A C 1
ATOM 877 O O . ARG A 1 109 ? -24.383 9.557 11.187 1.00 91.81 109 ARG A O 1
ATOM 884 N N . THR A 1 110 ? -22.201 9.860 10.754 1.00 90.06 110 THR A N 1
ATOM 885 C CA . THR A 1 110 ? -22.145 11.233 11.273 1.00 90.06 110 THR A CA 1
ATOM 886 C C . THR A 1 110 ? -22.934 12.192 10.386 1.00 90.06 110 THR A C 1
ATOM 888 O O . THR A 1 110 ? -23.699 13.008 10.897 1.00 90.06 110 THR A O 1
ATOM 891 N N . LEU A 1 111 ? -22.807 12.063 9.064 1.00 90.56 111 LEU A N 1
ATOM 892 C CA . LEU A 1 111 ? -23.558 12.866 8.100 1.00 90.56 111 LEU A CA 1
ATOM 893 C C . LEU A 1 111 ? -25.066 12.603 8.196 1.00 90.56 111 LEU A C 1
ATOM 895 O O . LEU A 1 111 ? -25.834 13.555 8.303 1.00 90.56 111 LEU A O 1
ATOM 899 N N . MET A 1 112 ? -25.477 11.334 8.263 1.00 86.38 112 MET A N 1
ATOM 900 C CA . MET A 1 112 ? -26.889 10.943 8.363 1.00 86.38 112 MET A CA 1
ATOM 901 C C . MET A 1 112 ? -27.549 11.403 9.671 1.00 86.38 112 MET A C 1
ATOM 903 O O . MET A 1 112 ? -28.732 11.733 9.684 1.00 86.38 112 MET A O 1
ATOM 907 N N . LYS A 1 113 ? -26.794 11.470 10.778 1.00 78.38 113 LYS A N 1
ATOM 908 C CA . LYS A 1 113 ? -27.280 12.056 12.040 1.00 78.38 113 LYS A CA 1
ATOM 909 C C . LYS A 1 113 ? -27.448 13.573 11.964 1.00 78.38 113 LYS A C 1
ATOM 911 O O . LYS A 1 113 ? -28.312 14.116 12.636 1.00 78.38 113 LYS A O 1
ATOM 916 N N . LYS A 1 114 ? -26.612 14.258 11.181 1.00 69.81 114 LYS A N 1
ATOM 917 C CA . LYS A 1 114 ? -26.622 15.722 11.050 1.00 69.81 114 LYS A CA 1
ATOM 918 C C . LYS A 1 114 ? -27.692 16.221 10.073 1.00 69.81 114 LYS A C 1
ATOM 920 O O . LYS A 1 114 ? -28.066 17.386 10.132 1.00 69.81 114 LYS A O 1
ATOM 925 N N . SER A 1 115 ? -28.165 15.358 9.174 1.00 62.72 115 SER A N 1
ATOM 926 C CA . SER A 1 115 ? -29.176 15.675 8.159 1.00 62.72 115 SER A CA 1
ATOM 927 C C . SER A 1 115 ? -30.629 15.563 8.638 1.00 62.72 115 SER A C 1
ATOM 929 O O . SER A 1 115 ? -31.530 15.811 7.841 1.00 62.72 115 SER A O 1
ATOM 931 N N . TRP A 1 116 ? -30.878 15.191 9.898 1.00 46.38 116 TRP A N 1
ATOM 932 C CA . TRP A 1 116 ? -32.223 15.128 10.479 1.00 46.38 116 TRP A CA 1
ATOM 933 C C . TRP A 1 116 ? -32.384 16.193 11.585 1.00 46.38 116 TRP A C 1
ATOM 935 O O . TRP A 1 116 ? -31.564 16.187 12.506 1.00 46.38 116 TRP A O 1
ATOM 945 N N . PRO A 1 117 ? -33.368 17.114 11.501 1.00 57.59 117 PRO A N 1
ATOM 946 C CA . PRO A 1 117 ? -33.726 18.013 12.602 1.00 57.59 117 PRO A CA 1
ATOM 947 C C . PRO A 1 117 ? -34.435 17.293 13.758 1.00 57.59 117 PRO A C 1
ATOM 949 O O . PRO A 1 117 ? -35.229 16.360 13.500 1.00 57.59 117 PRO A O 1
#

InterPro domains:
  IPR006329 AMP deaminase [PF19326] (24-109)
  IPR006329 AMP deaminase [PTHR11359] (25-112)
  IPR032466 Metal-dependent hydrolase [SSF51556] (24-108)

pLDDT: mean 78.26, std 19.49, range [38.75, 97.31]

Secondary structure (DSSP, 8-state):
-HHHHHHHHHSSSSTTT-TT-TTGGG-HHHHHHHHHHHHHT--HHHHHHHHHHHHHHS---HHHHHHHH-TTTTS-GGGG--HHHH---HHHHHHHHHHHHHHHHHHHHHHHHHT--